Protein AF-T1AMR5-F1 (afdb_monomer_lite)

Structure (mmCIF, N/CA/C/O backbone):
data_AF-T1AMR5-F1
#
_entry.id   AF-T1AMR5-F1
#
loop_
_atom_site.group_PDB
_atom_site.id
_atom_site.type_symbol
_atom_site.label_atom_id
_atom_site.label_alt_id
_atom_site.label_comp_id
_atom_site.label_asym_id
_atom_site.label_entity_id
_atom_site.label_seq_id
_atom_site.pdbx_PDB_ins_code
_atom_site.Cartn_x
_atom_site.Cartn_y
_atom_site.Cartn_z
_atom_site.occupancy
_atom_site.B_iso_or_equiv
_atom_site.auth_seq_id
_atom_site.auth_comp_id
_atom_site.auth_asym_id
_atom_site.auth_atom_id
_atom_site.pdbx_PDB_model_num
ATOM 1 N N . MET A 1 1 ? 7.780 17.147 10.273 1.00 59.22 1 MET A N 1
ATOM 2 C CA . MET A 1 1 ? 6.405 16.856 10.752 1.00 59.22 1 MET A CA 1
ATOM 3 C C . MET A 1 1 ? 6.349 16.999 12.274 1.00 59.22 1 MET A C 1
ATOM 5 O O . MET A 1 1 ? 7.322 16.644 12.924 1.00 59.22 1 MET A O 1
ATOM 9 N N . ASN A 1 2 ? 5.262 17.518 12.864 1.00 76.00 2 ASN A N 1
ATOM 10 C CA . ASN A 1 2 ? 5.105 17.548 14.329 1.00 76.00 2 ASN A CA 1
ATOM 11 C C . ASN A 1 2 ? 4.360 16.290 14.809 1.00 76.00 2 ASN A C 1
ATOM 13 O O . ASN A 1 2 ? 3.135 16.230 14.721 1.00 76.00 2 ASN A O 1
ATOM 17 N N . ARG A 1 3 ? 5.102 15.307 15.334 1.00 79.38 3 ARG A N 1
ATOM 18 C CA . ARG A 1 3 ? 4.574 14.005 15.785 1.00 79.38 3 ARG A CA 1
ATOM 19 C C . ARG A 1 3 ? 3.503 14.123 16.876 1.00 79.38 3 ARG A C 1
ATOM 21 O O . ARG A 1 3 ? 2.564 13.344 16.876 1.00 79.38 3 ARG A O 1
ATOM 28 N N . LEU A 1 4 ? 3.599 15.124 17.758 1.00 78.12 4 LEU A N 1
ATOM 29 C CA . LEU A 1 4 ? 2.662 15.319 18.877 1.00 78.12 4 LEU A CA 1
ATOM 30 C C . LEU A 1 4 ? 1.285 15.840 18.442 1.00 78.12 4 LEU A C 1
ATOM 32 O O . LEU A 1 4 ? 0.337 15.790 19.219 1.00 78.12 4 LEU A O 1
ATOM 36 N N . LYS A 1 5 ? 1.176 16.380 17.223 1.00 81.19 5 LYS A N 1
ATOM 37 C CA . LYS A 1 5 ? -0.085 16.876 16.649 1.00 81.19 5 LYS A CA 1
ATOM 38 C C . LYS A 1 5 ? -0.618 15.985 15.525 1.00 81.19 5 LYS A C 1
ATOM 40 O O . LYS A 1 5 ? -1.663 16.293 14.965 1.00 81.19 5 LYS A O 1
ATOM 45 N N . ALA A 1 6 ? 0.112 14.931 15.163 1.00 82.94 6 ALA A N 1
ATOM 46 C CA . ALA A 1 6 ? -0.296 13.999 14.122 1.00 82.94 6 ALA A CA 1
ATOM 47 C C . ALA A 1 6 ? -1.378 13.039 14.641 1.00 82.94 6 ALA A C 1
ATOM 49 O O . ALA A 1 6 ? -1.459 12.789 15.845 1.00 82.94 6 ALA A O 1
ATOM 50 N N . ILE A 1 7 ? -2.175 12.483 13.723 1.00 89.12 7 ILE A N 1
ATOM 51 C CA . ILE A 1 7 ? -3.124 11.400 14.026 1.00 89.12 7 ILE A CA 1
ATOM 52 C C . ILE A 1 7 ? -2.341 10.137 14.420 1.00 89.12 7 ILE A C 1
ATOM 54 O O . ILE A 1 7 ? -2.545 9.583 15.495 1.00 89.12 7 ILE A O 1
ATOM 58 N N . CYS A 1 8 ? -1.356 9.734 13.607 1.00 87.31 8 CYS A N 1
ATOM 59 C CA . CYS A 1 8 ? -0.413 8.677 13.970 1.00 87.31 8 CYS A CA 1
ATOM 60 C C . CYS A 1 8 ? 0.781 9.266 14.733 1.00 87.31 8 CYS A C 1
ATOM 62 O O . CYS A 1 8 ? 1.640 9.936 14.157 1.00 87.31 8 CYS A O 1
ATOM 64 N N . GLN A 1 9 ? 0.845 8.997 16.036 1.00 88.31 9 GLN A N 1
ATOM 65 C CA . GLN A 1 9 ? 1.875 9.552 16.922 1.00 88.31 9 GLN A CA 1
ATOM 66 C C . GLN A 1 9 ? 3.009 8.579 17.233 1.00 88.31 9 GLN A C 1
ATOM 68 O O . GLN A 1 9 ? 3.895 8.929 18.008 1.00 88.31 9 GLN A O 1
ATOM 73 N N . PHE A 1 10 ? 2.990 7.378 16.649 1.00 88.56 10 PHE A N 1
ATOM 74 C CA . PHE A 1 10 ? 3.928 6.288 16.933 1.00 88.56 10 PHE A CA 1
ATOM 75 C C . PHE A 1 10 ? 4.713 5.796 15.706 1.00 88.56 10 PHE A C 1
ATOM 77 O O . PHE A 1 10 ? 5.456 4.832 15.836 1.00 88.56 10 PHE A O 1
ATOM 84 N N . CYS A 1 11 ? 4.626 6.480 14.557 1.00 86.62 11 CYS A N 1
ATOM 85 C CA . CYS A 1 11 ? 5.367 6.119 13.340 1.00 86.62 11 CYS A CA 1
ATOM 86 C C . CYS A 1 11 ? 6.889 6.107 13.557 1.00 86.62 11 CYS A C 1
ATOM 88 O O . CYS A 1 11 ? 7.478 7.134 13.899 1.00 86.62 11 CYS A O 1
ATOM 90 N N . ASP A 1 12 ? 7.505 4.950 13.370 1.00 87.06 12 ASP A N 1
ATOM 91 C CA . ASP A 1 12 ? 8.935 4.666 13.528 1.00 87.06 12 ASP A CA 1
ATOM 92 C C . ASP A 1 12 ? 9.757 4.885 12.248 1.00 87.06 12 ASP A C 1
ATOM 94 O O . ASP A 1 12 ? 10.979 4.771 12.275 1.00 87.06 12 ASP A O 1
ATOM 98 N N . THR A 1 13 ? 9.092 5.215 11.143 1.00 81.69 13 THR A N 1
ATOM 99 C CA . THR A 1 13 ? 9.696 5.324 9.818 1.00 81.69 13 THR A CA 1
ATOM 100 C C . THR A 1 13 ? 10.019 6.780 9.490 1.00 81.69 13 THR A C 1
ATOM 102 O O . THR A 1 13 ? 9.188 7.669 9.698 1.00 81.69 13 THR A O 1
ATOM 105 N N . ASP A 1 14 ? 11.210 7.026 8.943 1.00 83.69 14 ASP A N 1
ATOM 106 C CA . ASP A 1 14 ? 11.515 8.289 8.272 1.00 83.69 14 ASP A CA 1
ATOM 107 C C . ASP A 1 14 ? 11.067 8.206 6.810 1.00 83.69 14 ASP A C 1
ATOM 109 O O . ASP A 1 14 ? 11.567 7.391 6.040 1.00 83.69 14 ASP A O 1
ATOM 113 N N . PHE A 1 15 ? 10.070 9.010 6.451 1.00 87.06 15 PHE A N 1
ATOM 114 C CA . PHE A 1 15 ? 9.443 9.019 5.126 1.00 87.06 15 PHE A CA 1
ATOM 115 C C . PHE A 1 15 ? 9.452 10.417 4.491 1.00 87.06 15 PHE A C 1
ATOM 117 O O . PHE A 1 15 ? 8.746 10.668 3.514 1.00 87.06 15 PHE A O 1
ATOM 124 N N . VAL A 1 16 ? 10.178 11.371 5.083 1.00 87.81 16 VAL A N 1
ATOM 125 C CA . VAL A 1 16 ? 10.205 12.753 4.599 1.00 87.81 16 VAL A CA 1
ATOM 126 C C . VAL A 1 16 ? 11.364 12.931 3.629 1.00 87.81 16 VAL A C 1
ATOM 128 O O . VAL A 1 16 ? 12.514 12.846 4.028 1.00 87.81 16 VAL A O 1
ATOM 131 N N . GLY A 1 17 ? 11.057 13.293 2.383 1.00 90.50 17 GLY A N 1
ATOM 132 C CA . GLY A 1 17 ? 12.071 13.559 1.362 1.00 90.50 17 GLY A CA 1
ATOM 133 C C . GLY A 1 17 ? 12.198 12.423 0.351 1.00 90.50 17 GLY A C 1
ATOM 134 O O . GLY A 1 17 ? 11.303 11.596 0.216 1.00 90.50 17 GLY A O 1
ATOM 135 N N . THR A 1 18 ? 13.286 12.450 -0.416 1.00 92.25 18 THR A N 1
ATOM 136 C CA . THR A 1 18 ? 13.590 11.484 -1.492 1.00 92.25 18 THR A CA 1
ATOM 137 C C . THR A 1 18 ? 15.092 11.170 -1.549 1.00 92.25 18 THR A C 1
ATOM 139 O O . THR A 1 18 ? 15.623 10.834 -2.596 1.00 92.25 18 THR A O 1
ATOM 142 N N . ASP A 1 19 ? 15.801 11.325 -0.432 1.00 92.62 19 ASP A N 1
ATOM 143 C CA . ASP A 1 19 ? 17.266 11.286 -0.317 1.00 92.62 19 ASP A CA 1
ATOM 144 C C . ASP A 1 19 ? 17.819 9.978 0.278 1.00 92.62 19 ASP A C 1
ATOM 146 O O . ASP A 1 19 ? 19.024 9.856 0.502 1.00 92.62 19 ASP A O 1
ATOM 150 N N . GLY A 1 20 ? 16.951 8.992 0.516 1.00 91.38 20 GLY A N 1
ATOM 151 C CA . GLY A 1 20 ? 17.347 7.642 0.915 1.00 91.38 20 GLY A CA 1
ATOM 152 C C . GLY A 1 20 ? 18.054 6.857 -0.198 1.00 91.38 20 GLY A C 1
ATOM 153 O O . GLY A 1 20 ? 18.204 7.322 -1.328 1.00 91.38 20 GLY A O 1
ATOM 154 N N . THR A 1 21 ? 18.476 5.632 0.116 1.00 94.12 21 THR A N 1
ATOM 155 C CA . THR A 1 21 ? 19.056 4.704 -0.869 1.00 94.12 21 THR A CA 1
ATOM 156 C C . THR A 1 21 ? 18.069 4.438 -1.999 1.00 94.12 21 THR A C 1
ATOM 158 O O . THR A 1 21 ? 16.921 4.093 -1.731 1.00 94.12 21 THR A O 1
ATOM 161 N N . ASP A 1 22 ? 18.513 4.641 -3.242 1.00 94.50 22 ASP A N 1
ATOM 162 C CA . ASP A 1 22 ? 17.673 4.596 -4.449 1.00 94.50 22 ASP A CA 1
ATOM 163 C C . ASP A 1 22 ? 16.425 5.507 -4.369 1.00 94.50 22 ASP A C 1
ATOM 165 O O . ASP A 1 22 ? 15.463 5.365 -5.127 1.00 94.50 22 ASP A O 1
ATOM 169 N N . GLY A 1 23 ? 16.446 6.489 -3.461 1.00 94.00 23 GLY A N 1
ATOM 170 C CA . GLY A 1 23 ? 15.446 7.536 -3.345 1.00 94.00 23 GLY A CA 1
ATOM 171 C C . GLY A 1 23 ? 15.551 8.521 -4.505 1.00 94.00 23 GLY A C 1
ATOM 172 O O . GLY A 1 23 ? 16.634 8.821 -5.014 1.00 94.00 23 GLY A O 1
ATOM 173 N N . GLY A 1 24 ? 14.406 9.036 -4.940 1.00 94.50 24 GLY A N 1
ATOM 174 C CA . GLY A 1 24 ? 14.364 10.032 -5.996 1.00 94.50 24 GLY A CA 1
ATOM 175 C C . GLY A 1 24 ? 12.949 10.400 -6.404 1.00 94.50 24 GLY A C 1
ATOM 176 O O . GLY A 1 24 ? 11.966 9.866 -5.893 1.00 94.50 24 GLY A O 1
ATOM 177 N N . ILE A 1 25 ? 12.861 11.329 -7.353 1.00 95.62 25 ILE A N 1
ATOM 178 C CA . ILE A 1 25 ? 11.616 11.659 -8.045 1.00 95.62 25 ILE A CA 1
ATOM 179 C C . ILE A 1 25 ? 11.627 10.910 -9.375 1.00 95.62 25 ILE A C 1
ATOM 181 O O . ILE A 1 25 ? 12.329 11.305 -10.308 1.00 95.62 25 ILE A O 1
ATOM 185 N N . TYR A 1 26 ? 10.839 9.845 -9.446 1.00 96.81 26 TYR A N 1
ATOM 186 C CA . TYR A 1 26 ? 10.599 9.083 -10.666 1.00 96.81 26 TYR A CA 1
ATOM 187 C C . TYR A 1 26 ? 9.441 9.734 -11.418 1.00 96.81 26 TYR A C 1
ATOM 189 O O . TYR A 1 26 ? 8.379 9.974 -10.847 1.00 96.81 26 TYR A O 1
ATOM 197 N N . LYS A 1 27 ? 9.649 10.089 -12.687 1.00 96.06 27 LYS A N 1
ATOM 198 C CA . LYS A 1 27 ? 8.663 10.853 -13.467 1.00 96.06 27 LYS A CA 1
ATOM 199 C C . LYS A 1 27 ? 7.548 9.981 -14.017 1.00 96.06 27 LYS A C 1
ATOM 201 O O . LYS A 1 27 ? 6.511 10.511 -14.405 1.00 96.06 27 LYS A O 1
ATOM 206 N N . THR A 1 28 ? 7.791 8.679 -14.118 1.00 97.88 28 THR A N 1
ATOM 207 C CA . THR A 1 28 ? 6.844 7.717 -14.677 1.00 97.88 28 THR A CA 1
ATOM 208 C C . THR A 1 28 ? 6.870 6.415 -13.887 1.00 97.88 28 THR A C 1
ATOM 210 O O . THR A 1 28 ? 7.891 6.051 -13.299 1.00 97.88 28 THR A O 1
ATOM 213 N N . ALA A 1 29 ? 5.758 5.682 -13.941 1.00 97.75 29 ALA A N 1
ATOM 214 C CA . ALA A 1 29 ? 5.652 4.322 -13.425 1.00 97.75 29 ALA A CA 1
ATOM 215 C C . ALA A 1 29 ? 6.734 3.387 -13.993 1.00 97.75 29 ALA A C 1
ATOM 217 O O . ALA A 1 29 ? 7.298 2.576 -13.264 1.00 97.75 29 ALA A O 1
ATOM 218 N N . LEU A 1 30 ? 7.069 3.541 -15.279 1.00 97.81 30 LEU A N 1
ATOM 219 C CA . LEU A 1 30 ? 8.107 2.749 -15.943 1.00 97.81 30 LEU A CA 1
ATOM 220 C C . LEU A 1 30 ? 9.495 3.012 -15.355 1.00 97.81 30 LEU A C 1
ATOM 222 O O . LEU A 1 30 ? 10.225 2.061 -15.099 1.00 97.81 30 LEU A O 1
ATOM 226 N N . GLU A 1 31 ? 9.843 4.279 -15.102 1.00 98.12 31 GLU A N 1
ATOM 227 C CA . GLU A 1 31 ? 11.133 4.637 -14.496 1.00 98.12 31 GLU A CA 1
ATOM 228 C C . GLU A 1 31 ? 11.299 4.005 -13.107 1.00 98.12 31 GLU A C 1
ATOM 230 O O . GLU A 1 31 ? 12.369 3.479 -12.799 1.00 98.12 31 GLU A O 1
ATOM 235 N N . LEU A 1 32 ? 10.247 4.030 -12.279 1.00 98.12 32 LEU A N 1
ATOM 236 C CA . LEU A 1 32 ? 10.280 3.393 -10.962 1.00 98.12 32 LEU A CA 1
ATOM 237 C C . LEU A 1 32 ? 10.295 1.863 -11.077 1.00 98.12 32 LEU A C 1
ATOM 239 O O . LEU A 1 32 ? 11.099 1.212 -10.413 1.00 98.12 32 LEU A O 1
ATOM 243 N N . GLY A 1 33 ? 9.468 1.287 -11.952 1.00 97.69 33 GLY A N 1
ATOM 244 C CA . GLY A 1 33 ? 9.450 -0.151 -12.211 1.00 97.69 33 GLY A CA 1
ATOM 245 C C . GLY A 1 33 ? 10.818 -0.680 -12.650 1.00 97.69 33 GLY A C 1
ATOM 246 O O . GLY A 1 33 ? 11.286 -1.678 -12.112 1.00 97.69 33 GLY A O 1
ATOM 247 N N . ASP A 1 34 ? 11.499 0.011 -13.569 1.00 97.62 34 ASP A N 1
ATOM 248 C CA . ASP A 1 34 ? 12.849 -0.352 -14.029 1.00 97.62 34 ASP A CA 1
ATOM 249 C C . ASP A 1 34 ? 13.890 -0.275 -12.915 1.00 97.62 34 ASP A C 1
ATOM 251 O O . ASP A 1 34 ? 14.841 -1.059 -12.892 1.00 97.62 34 ASP A O 1
ATOM 255 N N . MET A 1 35 ? 13.744 0.681 -11.999 1.00 97.62 35 MET A N 1
ATOM 256 C CA . MET A 1 35 ? 14.638 0.783 -10.855 1.00 97.62 35 MET A CA 1
ATOM 257 C C . MET A 1 35 ? 14.434 -0.383 -9.883 1.00 97.62 35 MET A C 1
ATOM 259 O O . MET A 1 35 ? 15.410 -1.013 -9.479 1.00 97.62 35 MET A O 1
ATOM 263 N N . VAL A 1 36 ? 13.178 -0.703 -9.555 1.00 96.62 36 VAL A N 1
ATOM 264 C CA . VAL A 1 36 ? 12.826 -1.842 -8.691 1.00 96.62 36 VAL A CA 1
ATOM 265 C C . VAL A 1 36 ? 13.304 -3.162 -9.303 1.00 96.62 36 VAL A C 1
ATOM 267 O O . VAL A 1 36 ? 13.853 -4.008 -8.601 1.00 96.62 36 VAL A O 1
ATOM 270 N N . ASP A 1 37 ? 13.165 -3.326 -10.617 1.00 95.81 37 ASP A N 1
ATOM 271 C CA . ASP A 1 37 ? 13.647 -4.514 -11.320 1.00 95.81 37 ASP A CA 1
ATOM 272 C C . ASP A 1 37 ? 15.169 -4.652 -11.261 1.00 95.81 37 ASP A C 1
ATOM 274 O O . ASP A 1 37 ? 15.699 -5.729 -11.005 1.00 95.81 37 ASP A O 1
ATOM 278 N N . ARG A 1 38 ? 15.885 -3.536 -11.430 1.00 95.00 38 ARG A N 1
ATOM 279 C CA . ARG A 1 38 ? 17.351 -3.504 -11.436 1.00 95.00 38 ARG A CA 1
ATOM 280 C C . ARG A 1 38 ? 17.977 -3.903 -10.101 1.00 95.00 38 ARG A C 1
ATOM 282 O O . ARG A 1 38 ? 19.081 -4.440 -10.101 1.00 95.00 38 ARG A O 1
ATOM 289 N N . ILE A 1 39 ? 17.332 -3.598 -8.973 1.00 94.25 39 ILE A N 1
ATOM 290 C CA . ILE A 1 39 ? 17.841 -4.000 -7.649 1.00 94.25 39 ILE A CA 1
ATOM 291 C C . ILE A 1 39 ? 17.530 -5.458 -7.317 1.00 94.25 39 ILE A C 1
ATOM 293 O O . ILE A 1 39 ? 18.072 -5.988 -6.344 1.00 94.25 39 ILE A O 1
ATOM 297 N N . TRP A 1 40 ? 16.662 -6.110 -8.096 1.00 94.25 40 TRP A N 1
ATOM 298 C CA . TRP A 1 40 ? 16.340 -7.506 -7.878 1.00 94.25 40 TRP A CA 1
ATOM 299 C C . TRP A 1 40 ? 17.548 -8.394 -8.226 1.00 94.25 40 TRP A C 1
ATOM 301 O O . TRP A 1 40 ? 18.119 -8.249 -9.306 1.00 94.25 40 TRP A O 1
ATOM 311 N N . PRO A 1 41 ? 17.974 -9.323 -7.351 1.00 89.88 41 PRO A N 1
ATOM 312 C CA . PRO A 1 41 ? 19.156 -10.136 -7.623 1.00 89.88 41 PRO A CA 1
ATOM 313 C C . PRO A 1 41 ? 18.949 -11.126 -8.784 1.00 89.88 41 PRO A C 1
ATOM 315 O O . PRO A 1 41 ? 18.018 -11.933 -8.764 1.00 89.88 41 PRO A O 1
ATOM 318 N N . ASP A 1 42 ? 19.885 -11.154 -9.739 1.00 85.06 42 ASP A N 1
ATOM 319 C CA . ASP A 1 42 ? 19.843 -12.032 -10.926 1.00 85.06 42 ASP A CA 1
ATOM 320 C C . ASP A 1 42 ? 19.734 -13.535 -10.599 1.00 85.06 42 ASP A C 1
ATOM 322 O O . ASP A 1 42 ? 19.265 -14.335 -11.409 1.00 85.06 42 ASP A O 1
ATOM 326 N N . ASN A 1 43 ? 20.189 -13.950 -9.413 1.00 84.75 43 ASN A N 1
ATOM 327 C CA . ASN A 1 43 ? 20.198 -15.347 -8.982 1.00 84.75 43 ASN A CA 1
ATOM 328 C C . ASN A 1 43 ? 18.888 -15.814 -8.324 1.00 84.75 43 ASN A C 1
ATOM 330 O O . ASN A 1 43 ? 18.806 -16.977 -7.927 1.00 84.75 43 ASN A O 1
ATOM 334 N N . PHE A 1 44 ? 17.879 -14.947 -8.221 1.00 78.44 44 PHE A N 1
ATOM 335 C CA . PHE A 1 44 ? 16.562 -15.267 -7.673 1.00 78.44 44 PHE A CA 1
ATOM 336 C C . PHE A 1 44 ? 15.474 -14.901 -8.689 1.00 78.44 44 PHE A C 1
ATOM 338 O O . PHE A 1 44 ? 14.831 -13.871 -8.572 1.00 78.44 44 PHE A O 1
ATOM 345 N N . SER A 1 45 ? 15.260 -15.722 -9.718 1.00 71.00 45 SER A N 1
ATOM 346 C CA . SER A 1 45 ? 14.219 -15.454 -10.731 1.00 71.00 45 SER A CA 1
ATOM 347 C C . SER A 1 45 ? 12.844 -16.013 -10.364 1.00 71.00 45 SER A C 1
ATOM 349 O O . SER A 1 45 ? 11.827 -15.544 -10.878 1.00 71.00 45 SER A O 1
ATOM 351 N N . ASP A 1 46 ? 12.796 -16.977 -9.447 1.00 71.44 46 ASP A N 1
ATOM 352 C CA . ASP A 1 46 ? 11.552 -17.612 -9.047 1.00 71.44 46 ASP A CA 1
ATOM 353 C C . ASP A 1 46 ? 10.841 -16.724 -8.018 1.00 71.44 46 ASP A C 1
ATOM 355 O O . ASP A 1 46 ? 11.077 -16.834 -6.817 1.00 71.44 46 ASP A O 1
ATOM 359 N N . ARG A 1 47 ? 9.920 -15.888 -8.522 1.00 84.50 47 ARG A N 1
ATOM 360 C CA . ARG A 1 47 ? 8.938 -15.072 -7.776 1.00 84.50 47 ARG A CA 1
ATOM 361 C C . ARG A 1 47 ? 9.491 -13.746 -7.247 1.00 84.50 47 ARG A C 1
ATOM 363 O O . ARG A 1 47 ? 9.866 -13.618 -6.082 1.00 84.50 47 ARG A O 1
ATOM 370 N N . LYS A 1 48 ? 9.504 -12.736 -8.122 1.00 95.62 48 LYS A N 1
ATOM 371 C CA . LYS A 1 48 ? 9.775 -11.354 -7.715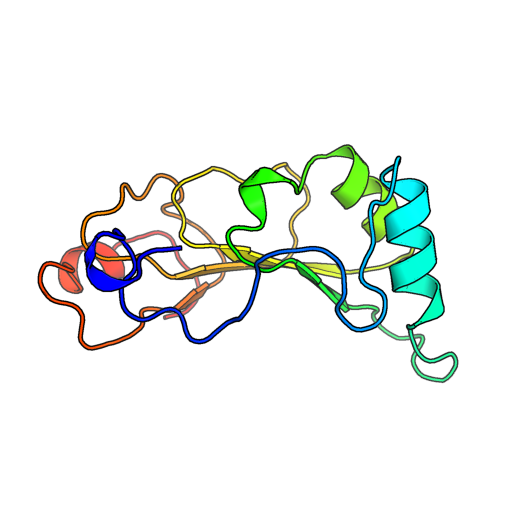 1.00 95.62 48 LYS A CA 1
ATOM 372 C C . LYS A 1 48 ? 8.642 -10.846 -6.831 1.00 95.62 48 LYS A C 1
ATOM 374 O O . LYS A 1 48 ? 7.477 -11.106 -7.119 1.00 95.62 48 LYS A O 1
ATOM 379 N N . TYR A 1 49 ? 8.983 -10.127 -5.768 1.00 96.81 49 TYR A N 1
ATOM 380 C CA . TYR A 1 49 ? 8.013 -9.640 -4.791 1.00 96.81 49 TYR A CA 1
ATOM 381 C C . TYR A 1 49 ? 8.397 -8.244 -4.314 1.00 96.81 49 TYR A C 1
ATOM 383 O O . TYR A 1 49 ? 9.530 -8.026 -3.888 1.00 96.81 49 TYR A O 1
ATOM 391 N N . VAL A 1 50 ? 7.467 -7.296 -4.377 1.00 97.62 50 VAL A N 1
ATOM 392 C CA . VAL A 1 50 ? 7.694 -5.910 -3.953 1.00 97.62 50 VAL A CA 1
ATOM 393 C C . VAL A 1 50 ? 6.670 -5.508 -2.903 1.00 97.62 50 VAL A C 1
ATOM 395 O O . VAL A 1 50 ? 5.488 -5.807 -3.027 1.00 97.62 50 VAL A O 1
ATOM 398 N N . VAL A 1 51 ? 7.128 -4.805 -1.866 1.00 98.38 51 VAL A N 1
ATOM 399 C CA . VAL A 1 51 ? 6.260 -4.223 -0.838 1.00 98.38 51 VAL A CA 1
ATOM 400 C C . VAL A 1 51 ? 6.230 -2.711 -1.023 1.00 98.38 51 VAL A C 1
ATOM 402 O O . VAL A 1 51 ? 7.217 -2.023 -0.759 1.00 98.38 51 VAL A O 1
ATOM 405 N N . CYS A 1 52 ? 5.093 -2.181 -1.459 1.00 98.19 52 CYS A N 1
ATOM 406 C CA . CYS A 1 52 ? 4.845 -0.748 -1.525 1.00 98.19 52 CYS A CA 1
ATOM 407 C C . CYS A 1 52 ? 4.421 -0.231 -0.141 1.00 98.19 52 CYS A C 1
ATOM 409 O O . CYS A 1 52 ? 3.418 -0.662 0.432 1.00 98.19 52 CYS A O 1
ATOM 411 N N . THR A 1 53 ? 5.198 0.705 0.406 1.00 96.69 53 THR A N 1
ATOM 412 C CA . THR A 1 53 ? 5.003 1.236 1.764 1.00 96.69 53 THR A CA 1
ATOM 413 C C . THR A 1 53 ? 5.137 2.773 1.823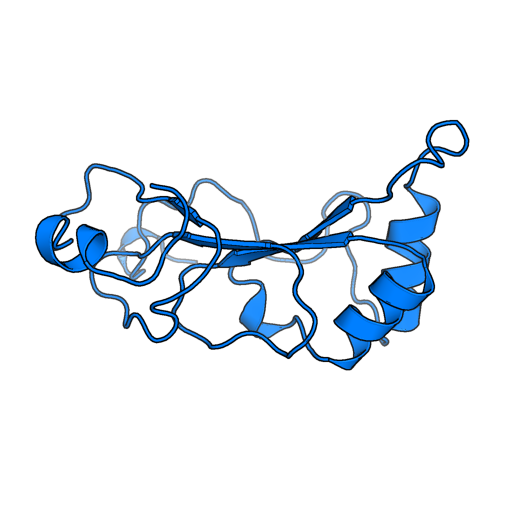 1.00 96.69 53 THR A C 1
ATOM 415 O O . THR A 1 53 ? 4.597 3.450 0.958 1.00 96.69 53 THR A O 1
ATOM 418 N N . GLY A 1 54 ? 5.746 3.322 2.880 1.00 82.62 54 GLY A N 1
ATOM 419 C CA . GLY A 1 54 ? 5.403 4.597 3.523 1.00 82.62 54 GLY A CA 1
ATOM 420 C C . GLY A 1 54 ? 5.468 5.922 2.734 1.00 82.62 54 GLY A C 1
ATOM 421 O O . GLY A 1 54 ? 5.837 5.991 1.574 1.00 82.62 54 GLY A O 1
ATOM 422 N N . GLY A 1 55 ? 5.121 7.065 3.340 1.00 88.88 55 GLY A N 1
ATOM 423 C CA . GLY A 1 55 ? 4.409 7.191 4.617 1.00 88.88 55 GLY A CA 1
ATOM 424 C C . GLY A 1 55 ? 3.006 6.574 4.559 1.00 88.88 55 GLY A C 1
ATOM 425 O O . GLY A 1 55 ? 2.655 5.795 5.436 1.00 88.88 55 GLY A O 1
ATOM 426 N N . GLU A 1 56 ? 2.254 6.841 3.490 1.00 96.38 56 GLU A N 1
ATOM 427 C CA . GLU A 1 56 ? 1.044 6.100 3.103 1.00 96.38 56 GLU A CA 1
ATOM 428 C C . GLU A 1 56 ? 1.154 5.774 1.603 1.00 96.38 56 GLU A C 1
ATOM 430 O O . GLU A 1 56 ? 1.126 6.719 0.804 1.00 96.38 56 GLU A O 1
ATOM 435 N N . PRO A 1 57 ? 1.299 4.492 1.204 1.00 97.38 57 PRO A N 1
ATOM 436 C CA . PRO A 1 57 ? 1.533 4.127 -0.194 1.00 97.38 57 PRO A CA 1
ATOM 437 C C . PRO A 1 57 ? 0.409 4.599 -1.113 1.00 97.38 57 PRO A C 1
ATOM 439 O O . PRO A 1 57 ? 0.678 5.070 -2.215 1.00 97.38 57 PRO A O 1
ATOM 442 N N . LEU A 1 58 ? -0.846 4.554 -0.653 1.00 97.38 58 LEU A N 1
ATOM 443 C CA . LEU A 1 58 ? -2.013 4.876 -1.478 1.00 97.38 58 LEU A CA 1
ATOM 444 C C . LEU A 1 58 ? -2.172 6.376 -1.777 1.00 97.38 58 LEU A C 1
ATOM 446 O O . LEU A 1 58 ? -3.111 6.772 -2.454 1.00 97.38 58 LEU A O 1
ATOM 450 N N . LEU A 1 59 ? -1.269 7.236 -1.289 1.00 96.69 59 LEU A N 1
ATOM 451 C CA . LEU A 1 59 ? -1.169 8.625 -1.758 1.00 96.69 59 LEU A CA 1
ATOM 452 C C . LEU A 1 59 ? -0.464 8.750 -3.117 1.00 96.69 59 LEU A C 1
ATOM 454 O O . LEU A 1 59 ? -0.547 9.809 -3.736 1.00 96.69 59 LEU A O 1
ATOM 458 N N . GLN A 1 60 ? 0.283 7.726 -3.535 1.00 96.94 60 GLN A N 1
ATOM 459 C CA . GLN A 1 60 ? 1.153 7.774 -4.716 1.00 96.94 60 GLN A CA 1
ATOM 460 C C . GLN A 1 60 ? 1.025 6.535 -5.607 1.00 96.94 60 GLN A C 1
ATOM 462 O O . GLN A 1 60 ? 1.213 6.646 -6.813 1.00 96.94 60 GLN A O 1
ATOM 467 N N . LEU A 1 61 ? 0.728 5.367 -5.031 1.00 97.88 61 LEU A N 1
ATOM 468 C CA . LEU A 1 61 ? 0.528 4.129 -5.776 1.00 97.88 61 LEU A CA 1
ATOM 469 C C . LEU A 1 61 ? -0.757 4.214 -6.605 1.00 97.88 61 LEU A C 1
ATOM 471 O O . LEU A 1 61 ? -1.846 4.381 -6.056 1.00 97.88 61 LEU A O 1
ATOM 475 N N . ASP A 1 62 ? -0.620 4.057 -7.916 1.00 98.06 62 ASP A N 1
ATOM 476 C CA . ASP A 1 62 ? -1.712 4.088 -8.881 1.00 98.06 62 ASP A CA 1
ATOM 477 C C . ASP A 1 62 ? -1.694 2.857 -9.803 1.00 98.06 62 ASP A C 1
ATOM 479 O O . ASP A 1 62 ? -0.829 1.982 -9.712 1.00 98.06 62 ASP A O 1
ATOM 483 N N . ALA A 1 63 ? -2.681 2.780 -10.697 1.00 98.25 63 ALA A N 1
ATOM 484 C CA . ALA A 1 63 ? -2.809 1.670 -11.635 1.00 98.25 63 ALA A CA 1
ATOM 485 C C . ALA A 1 63 ? -1.645 1.595 -12.641 1.00 98.25 63 ALA A C 1
ATOM 487 O O . ALA A 1 63 ? -1.305 0.503 -13.093 1.00 98.25 63 ALA A O 1
ATOM 488 N N . GLU A 1 64 ? -1.023 2.724 -13.003 1.00 98.44 64 GLU A N 1
ATOM 489 C CA . GLU A 1 64 ? 0.110 2.722 -13.935 1.00 98.44 64 GLU A CA 1
ATOM 490 C C . GLU A 1 64 ? 1.326 2.040 -13.306 1.00 98.44 64 GLU A C 1
ATOM 492 O O . GLU A 1 64 ? 1.969 1.209 -13.952 1.00 98.44 64 GLU A O 1
ATOM 497 N N . LEU A 1 65 ? 1.615 2.336 -12.035 1.00 98.50 65 LEU A N 1
ATOM 498 C CA . LEU A 1 65 ? 2.711 1.704 -11.307 1.00 98.50 65 LEU A CA 1
ATOM 499 C C . LEU A 1 65 ? 2.451 0.222 -11.026 1.00 98.50 65 LEU A C 1
ATOM 501 O O . LEU A 1 65 ? 3.365 -0.585 -11.199 1.00 98.50 65 LEU A O 1
ATOM 505 N N . VAL A 1 66 ? 1.222 -0.149 -10.656 1.00 98.62 66 VAL A N 1
ATOM 506 C CA . VAL A 1 66 ? 0.839 -1.562 -10.484 1.00 98.62 66 VAL A CA 1
ATOM 507 C C . VAL A 1 66 ? 1.093 -2.349 -11.769 1.00 98.62 66 VAL A C 1
ATOM 509 O O . VAL A 1 66 ? 1.824 -3.339 -11.752 1.00 98.62 66 VAL A O 1
ATOM 512 N N . ASN A 1 67 ? 0.591 -1.853 -12.903 1.00 98.56 67 ASN A N 1
ATOM 513 C CA . ASN A 1 67 ? 0.801 -2.496 -14.199 1.00 98.56 67 ASN A CA 1
ATOM 514 C C . ASN A 1 67 ? 2.293 -2.597 -14.552 1.00 98.56 67 ASN A C 1
ATOM 516 O O . ASN A 1 67 ? 2.753 -3.654 -14.977 1.00 98.56 67 ASN A O 1
ATOM 520 N N . ALA A 1 68 ? 3.071 -1.532 -14.332 1.00 98.44 68 ALA A N 1
ATOM 521 C CA . ALA A 1 68 ? 4.504 -1.538 -14.618 1.00 98.44 68 ALA A CA 1
ATOM 522 C C . ALA A 1 68 ? 5.269 -2.590 -13.791 1.00 98.44 68 ALA A C 1
ATOM 524 O O . ALA A 1 68 ? 6.183 -3.241 -14.305 1.00 98.44 68 ALA A O 1
ATOM 525 N N . LEU A 1 69 ? 4.916 -2.779 -12.519 1.00 98.25 69 LEU A N 1
ATOM 526 C CA . LEU A 1 69 ? 5.533 -3.793 -11.660 1.00 98.25 69 LEU A CA 1
ATOM 527 C C . LEU A 1 69 ? 5.124 -5.214 -12.083 1.00 98.25 69 LEU A C 1
ATOM 529 O O . LEU A 1 69 ? 5.986 -6.089 -12.204 1.00 98.25 69 LEU A O 1
ATOM 533 N N . HIS A 1 70 ? 3.846 -5.429 -12.402 1.00 98.19 70 HIS A N 1
ATOM 534 C CA . HIS A 1 70 ? 3.343 -6.703 -12.929 1.00 98.19 70 HIS A CA 1
ATOM 535 C C . HIS A 1 70 ? 3.995 -7.097 -14.258 1.00 98.19 70 HIS A C 1
ATOM 537 O O . HIS A 1 70 ? 4.408 -8.244 -14.419 1.00 98.19 70 HIS A O 1
ATOM 543 N N . GLU A 1 71 ? 4.180 -6.156 -15.189 1.00 97.31 71 GLU A N 1
ATOM 544 C CA . GLU A 1 71 ? 4.883 -6.392 -16.463 1.00 97.31 71 GLU A CA 1
ATOM 545 C C . GLU A 1 71 ? 6.336 -6.861 -16.267 1.00 97.31 71 GLU A C 1
ATOM 547 O O . GLU A 1 71 ? 6.891 -7.551 -17.123 1.00 97.31 71 GLU A O 1
ATOM 552 N N . ARG A 1 72 ? 6.949 -6.524 -15.125 1.00 96.19 72 ARG A N 1
ATOM 553 C CA . ARG A 1 72 ? 8.303 -6.954 -14.730 1.00 96.19 72 ARG A CA 1
ATOM 554 C C . ARG A 1 72 ? 8.311 -8.261 -13.927 1.00 96.19 72 ARG A C 1
ATOM 556 O O . ARG A 1 72 ? 9.385 -8.769 -13.589 1.00 96.19 72 ARG A O 1
ATOM 563 N N . GLY A 1 73 ? 7.132 -8.834 -13.682 1.00 95.81 73 GLY A N 1
ATOM 564 C CA . GLY A 1 73 ? 6.927 -10.124 -13.029 1.00 95.81 73 GLY A CA 1
ATOM 565 C C . GLY A 1 73 ? 6.881 -10.067 -11.504 1.00 95.81 73 GLY A C 1
ATOM 566 O O . GLY A 1 73 ? 7.115 -11.097 -10.873 1.00 95.81 73 GLY A O 1
ATOM 567 N N . PHE A 1 74 ? 6.635 -8.894 -10.914 1.00 97.50 74 PHE A N 1
ATOM 568 C CA . PHE A 1 74 ? 6.481 -8.751 -9.467 1.00 97.50 74 PHE A CA 1
ATOM 569 C C . PHE A 1 74 ? 5.079 -9.150 -9.009 1.00 97.50 74 PHE A C 1
ATOM 571 O O . PHE A 1 74 ? 4.100 -8.691 -9.577 1.00 97.50 74 PHE A O 1
ATOM 578 N N . GLU A 1 75 ? 4.993 -9.936 -7.940 1.00 97.94 75 GLU A N 1
ATOM 579 C CA . GLU A 1 75 ? 3.844 -9.931 -7.030 1.00 97.94 75 GLU A CA 1
ATOM 580 C C . GLU A 1 75 ? 3.940 -8.667 -6.141 1.00 97.94 75 GLU A C 1
ATOM 582 O O . GLU A 1 75 ? 5.034 -8.294 -5.696 1.00 97.94 75 GLU A O 1
ATOM 587 N N . ILE A 1 76 ? 2.819 -7.984 -5.898 1.00 98.50 76 ILE A N 1
ATOM 588 C CA . ILE A 1 76 ? 2.769 -6.669 -5.244 1.00 98.50 76 ILE A CA 1
ATOM 589 C C . ILE A 1 76 ? 2.028 -6.746 -3.909 1.00 98.50 76 ILE A C 1
ATOM 591 O O . ILE A 1 76 ? 0.836 -7.048 -3.848 1.00 98.50 76 ILE A O 1
ATOM 595 N N . ALA A 1 77 ? 2.719 -6.367 -2.837 1.00 98.69 77 ALA A N 1
ATOM 596 C CA . ALA A 1 77 ? 2.142 -6.132 -1.521 1.00 98.69 77 ALA A CA 1
ATOM 597 C C . ALA A 1 77 ? 1.988 -4.639 -1.228 1.00 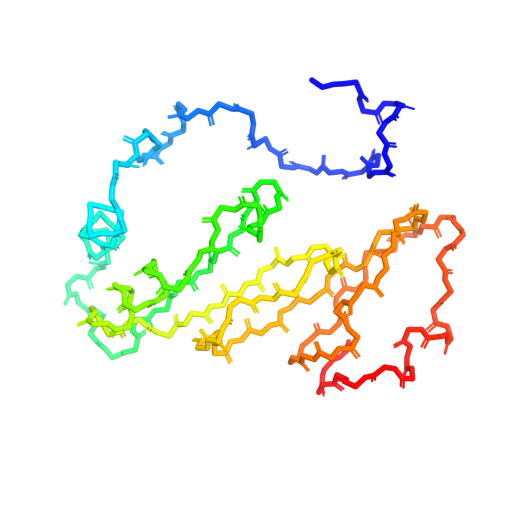98.69 77 ALA A C 1
ATOM 599 O O . ALA A 1 77 ? 2.833 -3.835 -1.630 1.00 98.69 77 ALA A O 1
ATOM 600 N N . ILE A 1 78 ? 0.993 -4.280 -0.418 1.00 98.69 78 ILE A N 1
ATOM 601 C CA . ILE A 1 78 ? 0.914 -2.963 0.222 1.00 98.69 78 ILE A CA 1
ATOM 602 C C . ILE A 1 78 ? 0.860 -3.074 1.744 1.00 98.69 78 ILE A C 1
ATOM 604 O O . ILE A 1 78 ? 0.217 -3.961 2.302 1.00 98.69 78 ILE A O 1
ATOM 608 N N . GLU A 1 79 ? 1.488 -2.105 2.405 1.00 98.50 79 GLU A N 1
ATOM 609 C CA . GLU A 1 79 ? 1.369 -1.852 3.843 1.00 98.50 79 GLU A CA 1
ATOM 610 C C . GLU A 1 79 ? 0.722 -0.473 4.031 1.00 98.50 79 GLU A C 1
ATOM 612 O O . GLU A 1 79 ? 1.398 0.555 3.952 1.00 98.50 79 GLU A O 1
ATOM 617 N N . THR A 1 80 ? -0.598 -0.438 4.233 1.00 98.50 80 THR A N 1
ATOM 618 C CA . THR A 1 80 ? -1.398 0.804 4.259 1.00 98.50 80 THR A CA 1
ATOM 619 C C . THR A 1 80 ? -2.024 1.064 5.629 1.00 98.50 80 THR A C 1
ATOM 621 O O . THR A 1 80 ? -2.278 0.151 6.419 1.00 98.50 80 THR A O 1
ATOM 624 N N . ASN A 1 81 ? -2.310 2.330 5.938 1.00 97.88 81 ASN A N 1
ATOM 625 C CA . ASN A 1 81 ? -3.104 2.706 7.105 1.00 97.88 81 ASN A CA 1
ATOM 626 C C . ASN A 1 81 ? -4.621 2.475 6.929 1.00 97.88 81 ASN A C 1
ATOM 628 O O . ASN A 1 81 ? -5.361 2.608 7.905 1.00 97.88 81 ASN A O 1
ATOM 632 N N . GLY A 1 82 ? -5.074 2.133 5.715 1.00 98.00 82 GLY A N 1
ATOM 633 C CA . GLY A 1 82 ? -6.468 1.806 5.400 1.00 98.00 82 GLY A CA 1
ATOM 634 C C . GLY A 1 82 ? -7.399 3.007 5.195 1.00 98.00 82 GLY A C 1
ATOM 635 O O . GLY A 1 82 ? -8.612 2.829 5.084 1.00 98.00 82 GLY A O 1
ATOM 636 N N . THR A 1 83 ? -6.866 4.230 5.133 1.00 97.75 83 THR A N 1
ATOM 637 C CA . THR A 1 83 ? -7.657 5.458 4.901 1.00 97.75 83 THR A CA 1
ATOM 638 C C . THR A 1 83 ? -8.084 5.643 3.442 1.00 97.75 83 THR A C 1
ATOM 640 O O . THR A 1 83 ? -8.955 6.464 3.166 1.00 97.75 83 THR A O 1
ATOM 643 N N . GLN A 1 84 ? -7.508 4.892 2.501 1.00 97.69 84 GLN A N 1
ATOM 644 C CA . GLN A 1 84 ? -7.813 4.955 1.068 1.00 97.69 84 GLN A CA 1
ATOM 645 C C . GLN A 1 84 ? -8.027 3.545 0.509 1.00 97.69 84 GLN A C 1
ATOM 647 O O . GLN A 1 84 ? -7.534 2.571 1.077 1.00 97.69 84 GLN A O 1
ATOM 652 N N . LEU A 1 85 ? -8.770 3.439 -0.594 1.00 98.31 85 LEU A N 1
ATOM 653 C CA . LEU A 1 85 ? -8.910 2.187 -1.340 1.00 98.31 85 LEU A CA 1
ATOM 654 C C . LEU A 1 85 ? -7.748 2.048 -2.337 1.00 98.31 85 LEU A C 1
ATOM 656 O O . LEU A 1 85 ? -7.378 3.049 -2.956 1.00 98.31 85 LEU A O 1
ATOM 660 N N . PRO A 1 86 ? -7.173 0.847 -2.502 1.00 97.81 86 PRO A N 1
ATOM 661 C CA . PRO A 1 86 ? -6.098 0.623 -3.454 1.00 97.81 86 PRO A CA 1
ATOM 662 C C . PRO A 1 86 ? -6.622 0.592 -4.898 1.00 97.81 86 PRO A C 1
ATOM 664 O O . PRO A 1 86 ? -7.808 0.321 -5.115 1.00 97.81 86 PRO A O 1
ATOM 667 N N . PRO A 1 87 ? -5.755 0.831 -5.900 1.00 97.69 87 PRO A N 1
ATOM 668 C CA . PRO A 1 87 ? -6.061 0.460 -7.278 1.00 97.69 87 PRO A CA 1
ATOM 669 C C . PRO A 1 87 ? -6.252 -1.062 -7.404 1.00 97.69 87 PRO A C 1
ATOM 671 O O . PRO A 1 87 ? -5.819 -1.837 -6.550 1.00 97.69 87 PRO A O 1
ATOM 674 N N . GLU A 1 88 ? -6.894 -1.500 -8.487 1.00 97.25 88 GLU A N 1
ATOM 675 C CA . GLU A 1 88 ? -6.973 -2.927 -8.817 1.00 97.25 88 GLU A CA 1
ATOM 676 C C . GLU A 1 88 ? -5.573 -3.509 -9.080 1.00 97.25 88 GLU A C 1
ATOM 678 O O . GLU A 1 88 ? -4.670 -2.794 -9.512 1.00 97.25 88 GLU A O 1
ATOM 683 N N . GLY A 1 89 ? -5.403 -4.814 -8.843 1.00 97.38 89 GLY A N 1
ATOM 684 C CA . GLY A 1 89 ? -4.158 -5.534 -9.136 1.00 97.38 89 GLY A CA 1
ATOM 685 C C . GLY A 1 89 ? -3.162 -5.636 -7.976 1.00 97.38 89 GLY A C 1
ATOM 686 O O . GLY A 1 89 ? -2.067 -6.139 -8.174 1.00 97.38 89 GLY A O 1
ATOM 687 N N . ILE A 1 90 ? -3.506 -5.206 -6.760 1.00 98.44 90 ILE A N 1
ATOM 688 C CA . ILE A 1 90 ? -2.676 -5.516 -5.585 1.00 98.44 90 ILE A CA 1
ATOM 689 C C . ILE A 1 90 ? -2.863 -6.985 -5.192 1.00 98.44 90 ILE A C 1
ATOM 691 O O . ILE A 1 90 ? -3.989 -7.417 -4.950 1.00 98.44 90 ILE A O 1
ATOM 695 N N . ASP A 1 91 ? -1.762 -7.730 -5.101 1.00 98.44 91 ASP A N 1
ATOM 696 C CA . ASP A 1 91 ? -1.767 -9.169 -4.814 1.00 98.44 91 ASP A CA 1
ATOM 697 C C . ASP A 1 91 ? -1.864 -9.472 -3.310 1.00 98.44 91 ASP A C 1
ATOM 699 O O . ASP A 1 91 ? -2.436 -10.490 -2.919 1.00 98.44 91 ASP A O 1
ATOM 703 N N . TRP A 1 92 ? -1.315 -8.593 -2.459 1.00 98.62 92 TRP A N 1
ATOM 704 C CA . TRP A 1 92 ? -1.385 -8.718 -1.000 1.00 98.62 92 TRP A CA 1
ATOM 705 C C . TRP A 1 92 ? -1.666 -7.385 -0.302 1.00 98.62 92 TRP A C 1
ATOM 707 O O . TRP A 1 92 ? -0.875 -6.443 -0.358 1.00 98.62 92 TRP A O 1
ATOM 717 N N . ILE A 1 93 ? -2.779 -7.313 0.420 1.00 98.75 93 ILE A N 1
ATOM 718 C CA . ILE A 1 93 ? -3.210 -6.129 1.162 1.00 98.75 93 ILE A CA 1
ATOM 719 C C . ILE A 1 93 ? -3.035 -6.374 2.661 1.00 98.75 93 ILE A C 1
ATOM 721 O O . ILE A 1 93 ? -3.804 -7.125 3.266 1.00 98.75 93 ILE A O 1
ATOM 725 N N . CYS A 1 94 ? -2.065 -5.684 3.267 1.00 98.75 94 CYS A N 1
ATOM 726 C CA . CYS A 1 94 ? -1.939 -5.572 4.717 1.00 98.75 94 CYS A CA 1
ATOM 727 C C . CYS A 1 94 ? -2.426 -4.193 5.186 1.00 98.75 94 CYS A C 1
ATOM 729 O O . CYS A 1 94 ? -1.890 -3.148 4.797 1.00 98.75 94 CYS A O 1
ATOM 731 N N . VAL A 1 95 ? -3.443 -4.187 6.049 1.00 98.69 95 VAL A N 1
ATOM 732 C CA . VAL A 1 95 ? -4.011 -2.967 6.630 1.00 98.69 95 VAL A CA 1
ATOM 733 C C . VAL A 1 95 ? -3.596 -2.849 8.085 1.00 98.69 95 VAL A C 1
ATOM 735 O O . VAL A 1 95 ? -3.855 -3.725 8.906 1.00 98.69 95 VAL A O 1
ATOM 738 N N . SER A 1 96 ? -3.000 -1.712 8.435 1.00 98.12 96 SER A N 1
ATOM 739 C CA . SER A 1 96 ? -2.679 -1.364 9.813 1.00 98.12 96 SER A CA 1
ATOM 740 C C . SER A 1 96 ? -3.486 -0.135 10.245 1.00 98.12 96 SER A C 1
ATOM 742 O O . SER A 1 96 ? -3.038 0.999 10.043 1.00 98.12 96 SER A O 1
ATOM 744 N N . PRO A 1 97 ? -4.672 -0.306 10.852 1.00 97.31 97 PRO A N 1
ATOM 745 C CA . PRO A 1 97 ? -5.515 0.818 11.238 1.00 97.31 97 PRO A CA 1
ATOM 746 C C . PRO A 1 97 ? -4.868 1.650 12.353 1.00 97.31 97 PRO A C 1
ATOM 748 O O . PRO A 1 97 ? -4.171 1.140 13.242 1.00 97.31 97 PRO A O 1
ATOM 751 N N . LYS A 1 98 ? -5.106 2.962 12.305 1.00 96.56 98 LYS A N 1
ATOM 752 C CA . LYS A 1 98 ? -4.597 3.937 13.276 1.00 96.56 98 LYS A CA 1
ATOM 753 C C . LYS A 1 98 ? -5.775 4.541 14.036 1.00 96.56 98 LYS A C 1
ATOM 755 O O . LYS A 1 98 ? -6.731 5.005 13.420 1.00 96.56 98 LYS A O 1
ATOM 760 N N . ALA A 1 99 ? -5.724 4.540 15.366 1.00 95.31 99 ALA A N 1
ATOM 761 C CA . ALA A 1 99 ? -6.786 5.126 16.180 1.00 95.31 99 ALA A CA 1
ATOM 762 C C . ALA A 1 99 ? -7.004 6.608 15.823 1.00 95.31 99 ALA A C 1
ATOM 764 O O . ALA A 1 99 ? -6.047 7.368 15.678 1.00 95.31 99 ALA A O 1
ATOM 765 N N . GLY A 1 100 ? -8.268 7.014 15.680 1.00 93.19 100 GLY A N 1
ATOM 766 C CA . GLY A 1 100 ? -8.637 8.381 15.299 1.00 93.19 100 GLY A CA 1
ATOM 767 C C . GLY A 1 100 ? -8.518 8.703 13.803 1.00 93.19 100 GLY A C 1
ATOM 768 O O . GLY A 1 100 ? -8.820 9.832 13.423 1.00 93.19 100 GLY A O 1
ATOM 769 N N . ALA A 1 101 ? -8.108 7.748 12.961 1.00 94.62 101 ALA A N 1
ATOM 770 C CA . ALA A 1 101 ? -8.214 7.846 11.507 1.00 94.62 101 ALA A CA 1
ATOM 771 C C . ALA A 1 101 ? -9.483 7.141 11.003 1.00 94.62 101 ALA A C 1
ATOM 773 O O . ALA A 1 101 ? -9.978 6.204 11.632 1.00 94.62 101 ALA A O 1
ATOM 774 N N . GLU A 1 102 ? -9.997 7.585 9.858 1.00 95.12 102 GLU A N 1
ATOM 775 C CA . GLU A 1 102 ? -11.043 6.861 9.134 1.00 95.12 102 GLU A CA 1
ATOM 776 C C . GLU A 1 102 ? -10.483 5.547 8.569 1.00 95.12 102 GLU A C 1
ATOM 778 O O . GLU A 1 102 ? -9.336 5.496 8.123 1.00 95.12 102 GLU A O 1
ATOM 783 N N . LEU A 1 103 ? -11.290 4.486 8.591 1.00 97.62 103 LEU A N 1
ATOM 784 C CA . LEU A 1 103 ? -10.941 3.187 8.022 1.00 97.62 103 LEU A CA 1
ATOM 785 C C . LEU A 1 103 ? -11.887 2.889 6.859 1.00 97.62 103 LEU A C 1
ATOM 787 O O . LEU A 1 103 ? -13.005 2.423 7.071 1.00 97.62 103 LEU A O 1
ATOM 791 N N . ASN A 1 104 ? -11.423 3.181 5.646 1.00 97.94 104 ASN A N 1
ATOM 792 C CA . ASN A 1 104 ? -12.177 2.986 4.409 1.00 97.94 104 ASN A CA 1
ATOM 793 C C . ASN A 1 104 ? -11.938 1.593 3.812 1.00 97.94 104 ASN A C 1
ATOM 795 O O . ASN A 1 104 ? -12.851 1.005 3.236 1.00 97.94 104 ASN A O 1
ATOM 799 N N . LEU A 1 105 ? -10.728 1.050 3.979 1.00 98.31 105 LEU A N 1
ATOM 800 C CA . LEU A 1 105 ? -10.379 -0.295 3.535 1.00 98.31 105 LEU A CA 1
ATOM 801 C C . LEU A 1 105 ? -10.642 -1.308 4.652 1.00 98.31 105 LEU A C 1
ATOM 803 O O . LEU A 1 105 ? -9.859 -1.455 5.590 1.00 98.31 105 LEU A O 1
ATOM 807 N N . THR A 1 106 ? -11.785 -1.980 4.556 1.00 98.25 106 THR A N 1
ATOM 808 C CA . THR A 1 106 ? -12.307 -2.915 5.565 1.00 98.25 106 THR A CA 1
ATOM 809 C C . THR A 1 106 ? -12.197 -4.383 5.154 1.00 98.25 106 THR A C 1
ATOM 811 O O . THR A 1 106 ? -12.850 -5.240 5.754 1.00 98.25 106 THR A O 1
ATOM 814 N N . TYR A 1 107 ? -11.373 -4.659 4.145 1.00 98.38 107 TYR A N 1
ATOM 815 C CA . TYR A 1 107 ? -11.081 -5.992 3.641 1.00 98.38 107 TYR A CA 1
ATOM 816 C C . TYR A 1 107 ? -9.617 -6.103 3.203 1.00 98.38 107 TYR A C 1
ATOM 818 O O . TYR A 1 107 ? -8.965 -5.086 2.944 1.00 98.38 107 TYR A O 1
ATOM 826 N N . GLY A 1 108 ? -9.107 -7.328 3.095 1.00 98.06 108 GLY A N 1
ATOM 827 C CA . GLY A 1 108 ? -7.760 -7.600 2.596 1.00 98.06 108 GLY A CA 1
ATOM 828 C C . GLY A 1 108 ? -7.222 -8.951 3.054 1.00 98.06 108 GLY A C 1
ATOM 829 O O . GLY A 1 108 ? -7.944 -9.781 3.600 1.00 98.06 108 GLY A O 1
ATOM 830 N N . ASN A 1 109 ? -5.926 -9.167 2.866 1.00 98.75 109 ASN A N 1
ATOM 831 C CA . ASN A 1 109 ? -5.288 -10.421 3.255 1.00 98.75 109 ASN A CA 1
ATOM 832 C C . ASN A 1 109 ? -4.914 -10.427 4.739 1.00 98.75 109 ASN A C 1
ATOM 834 O O . ASN A 1 109 ? -5.048 -11.449 5.404 1.00 98.75 109 ASN A O 1
ATOM 838 N N . GLU A 1 110 ? -4.473 -9.296 5.289 1.00 98.69 110 GLU A N 1
ATOM 839 C CA . GLU A 1 110 ? -3.986 -9.213 6.669 1.00 98.69 110 GLU A CA 1
ATOM 840 C C . GLU A 1 110 ? -4.445 -7.926 7.361 1.00 98.69 110 GLU A C 1
ATOM 842 O O . GLU A 1 110 ? -4.300 -6.826 6.822 1.00 98.69 110 GLU A O 1
ATOM 847 N N . LEU A 1 111 ? -4.947 -8.055 8.592 1.00 98.50 111 LEU A N 1
ATOM 848 C CA . LEU A 1 111 ? -5.203 -6.930 9.486 1.00 98.50 111 LEU A CA 1
ATOM 849 C C . LEU A 1 111 ? -4.148 -6.873 10.599 1.00 98.50 111 LEU A C 1
ATOM 851 O O . LEU A 1 111 ? -4.288 -7.513 11.638 1.00 98.50 111 LEU A O 1
ATOM 855 N N . LYS A 1 112 ? -3.116 -6.042 10.424 1.00 97.75 112 LYS A N 1
ATOM 856 C CA . LYS A 1 112 ? -1.978 -5.935 11.351 1.00 97.75 112 LYS A CA 1
ATOM 857 C C . LYS A 1 112 ? -2.102 -4.735 12.288 1.00 97.75 112 LYS A C 1
ATOM 859 O O . LYS A 1 112 ? -1.649 -3.616 12.006 1.00 97.75 112 LYS A O 1
ATOM 864 N N . VAL A 1 113 ? -2.712 -4.958 13.449 1.00 97.00 113 VAL A N 1
ATOM 865 C CA . VAL A 1 113 ? -2.967 -3.895 14.433 1.00 97.00 113 VAL A CA 1
ATOM 866 C C . VAL A 1 113 ? -1.764 -3.687 15.356 1.00 97.00 113 VAL A C 1
ATOM 868 O O . VAL A 1 113 ? -1.407 -4.554 16.148 1.00 97.00 113 VAL A O 1
ATOM 871 N N . VAL A 1 114 ? -1.172 -2.490 15.324 1.00 96.31 114 VAL A N 1
ATOM 872 C CA . VAL A 1 114 ? -0.162 -2.090 16.319 1.00 96.31 114 VAL 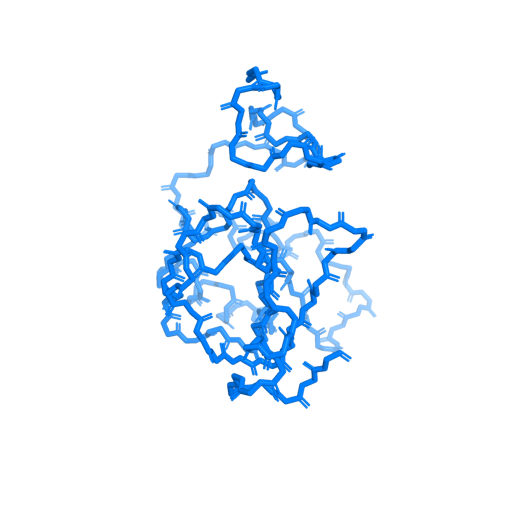A CA 1
ATOM 873 C C . VAL A 1 114 ? -0.856 -1.821 17.653 1.00 96.31 114 VAL A C 1
ATOM 875 O O . VAL A 1 114 ? -1.824 -1.062 17.704 1.00 96.31 114 VAL A O 1
ATOM 878 N N . VAL A 1 115 ? -0.354 -2.398 18.744 1.00 93.44 115 VAL A N 1
ATO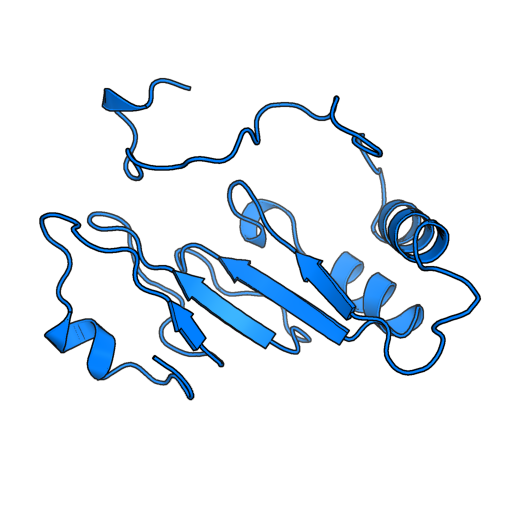M 879 C CA . VAL A 1 115 ? -0.893 -2.204 20.098 1.00 93.44 115 VAL A CA 1
ATOM 880 C C . VAL A 1 115 ? 0.208 -1.789 21.082 1.00 93.44 115 VAL A C 1
ATOM 882 O O . VAL A 1 115 ? 1.355 -2.204 20.919 1.00 93.44 115 VAL A O 1
ATOM 885 N N . PRO A 1 116 ? -0.115 -1.004 22.128 1.00 94.38 116 PRO A N 1
ATOM 886 C CA . PRO A 1 116 ? -1.426 -0.419 22.429 1.00 94.38 116 PRO A CA 1
ATOM 887 C C . PRO A 1 116 ? -1.712 0.876 21.641 1.00 94.38 116 PRO A C 1
ATOM 889 O O . PRO A 1 116 ? -0.809 1.660 21.364 1.00 94.38 116 PRO A O 1
ATOM 892 N N . GLN A 1 117 ? -2.992 1.147 21.358 1.00 95.25 117 GLN A N 1
ATOM 893 C CA . GLN A 1 117 ? -3.482 2.439 20.854 1.00 95.25 117 GLN A CA 1
ATOM 894 C C . GLN A 1 117 ? -4.743 2.850 21.631 1.00 95.25 117 GLN A C 1
ATOM 896 O O . GLN A 1 117 ? -5.672 2.059 21.771 1.00 95.25 117 GLN A O 1
ATOM 901 N N . SER A 1 118 ? -4.796 4.078 22.154 1.00 94.31 118 SER A N 1
ATOM 902 C CA . SER A 1 118 ? -6.000 4.576 22.836 1.00 94.31 118 SER A CA 1
ATOM 903 C C . SER A 1 118 ? -7.094 4.895 21.814 1.00 94.31 118 SER A C 1
ATOM 905 O O . SER A 1 118 ? -6.825 5.580 20.832 1.00 94.31 118 SER A O 1
ATOM 907 N N . GLY A 1 119 ? -8.317 4.408 22.042 1.00 93.44 119 GLY A N 1
ATOM 908 C CA . GLY A 1 119 ? -9.463 4.651 21.159 1.00 93.44 119 GLY A CA 1
ATOM 909 C C . GLY A 1 119 ? -9.581 3.704 19.961 1.00 93.44 119 GLY A C 1
ATOM 910 O O . GLY A 1 119 ? -10.489 3.888 19.156 1.00 93.44 119 GLY A O 1
ATOM 911 N N . ILE A 1 120 ? -8.709 2.696 19.833 1.00 96.06 120 ILE A N 1
ATOM 912 C CA . ILE A 1 120 ? -8.892 1.636 18.835 1.00 96.06 120 ILE A CA 1
ATOM 913 C C . ILE A 1 120 ? -9.891 0.592 19.348 1.00 96.06 120 ILE A C 1
ATOM 915 O O . ILE A 1 120 ? -9.786 0.133 20.487 1.00 96.06 120 ILE A O 1
ATOM 919 N N . ASP A 1 121 ? -10.858 0.215 18.515 1.00 96.25 121 ASP A N 1
ATOM 920 C CA . ASP A 1 121 ? -11.847 -0.815 18.838 1.00 96.25 121 ASP A CA 1
ATOM 921 C C . ASP A 1 121 ? -11.419 -2.161 18.235 1.00 96.25 121 ASP A C 1
ATOM 923 O O . ASP A 1 121 ? -11.699 -2.465 17.076 1.00 96.25 121 ASP A O 1
ATOM 927 N N . LEU A 1 122 ? -10.708 -2.974 19.023 1.00 96.31 122 LEU A N 1
ATOM 928 C CA . LEU A 1 122 ? -10.225 -4.287 18.579 1.00 96.31 122 LEU A CA 1
ATOM 929 C C . LEU A 1 122 ? -11.370 -5.269 18.283 1.00 96.31 122 LEU A C 1
ATOM 931 O O . LEU A 1 122 ? -11.230 -6.122 17.411 1.00 96.31 122 LEU A O 1
ATOM 935 N N . GLU A 1 123 ? -12.507 -5.151 18.971 1.00 96.44 123 GLU A N 1
ATOM 936 C CA . GLU A 1 123 ? -13.651 -6.047 18.769 1.00 96.44 123 GLU A CA 1
ATOM 937 C C . GLU A 1 123 ? -14.425 -5.710 17.492 1.00 96.44 123 GLU A C 1
ATOM 939 O O . GLU A 1 123 ? -14.988 -6.602 16.854 1.00 96.44 123 GLU A O 1
ATOM 944 N N . TYR A 1 124 ? -14.439 -4.437 17.091 1.00 96.06 124 TYR A N 1
ATOM 945 C CA . TYR A 1 124 ? -14.876 -4.031 15.757 1.00 96.06 124 TYR A CA 1
ATOM 946 C C . TYR A 1 124 ? -13.931 -4.571 14.677 1.00 96.06 124 TYR A C 1
ATOM 948 O O . TYR A 1 124 ? -14.386 -5.228 13.742 1.00 96.06 124 TYR A O 1
ATOM 956 N N . LEU A 1 125 ? -12.620 -4.360 14.839 1.00 97.12 125 LEU A N 1
ATOM 957 C CA . LEU A 1 125 ? -11.605 -4.749 13.854 1.00 97.12 125 LEU A CA 1
ATOM 958 C C . LEU A 1 125 ? -11.595 -6.257 13.558 1.00 97.12 125 LEU A C 1
ATOM 960 O O . LEU A 1 125 ? -11.484 -6.654 12.403 1.00 97.12 125 LEU A O 1
ATOM 964 N N . ARG A 1 126 ? -11.806 -7.106 14.570 1.00 95.50 126 ARG A N 1
ATOM 965 C CA . ARG A 1 126 ? -11.876 -8.573 14.415 1.00 95.50 126 ARG A CA 1
ATOM 966 C C . ARG A 1 126 ? -13.034 -9.083 13.549 1.00 95.50 126 ARG A C 1
ATOM 968 O O . ARG A 1 126 ? -13.060 -10.267 13.232 1.00 95.50 126 ARG A O 1
ATOM 975 N N . LYS A 1 127 ? -14.019 -8.238 13.233 1.00 97.12 127 LYS A N 1
ATOM 976 C CA . LYS A 1 127 ? -15.200 -8.600 12.426 1.00 97.12 127 LYS A CA 1
ATOM 977 C C . LYS A 1 127 ? -15.069 -8.189 10.960 1.00 97.12 127 LYS A C 1
ATOM 979 O O . LYS A 1 127 ? -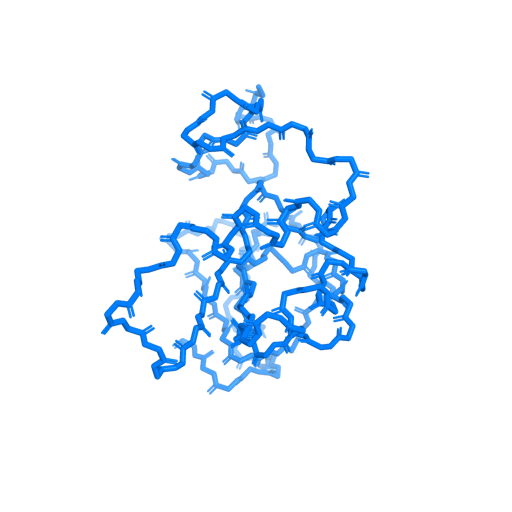15.999 -8.432 10.196 1.00 97.12 127 LYS A O 1
ATOM 984 N N . LEU A 1 128 ? -13.983 -7.507 10.605 1.00 97.81 128 LEU A N 1
ATOM 985 C CA . LEU A 1 128 ? -13.723 -7.062 9.243 1.00 97.81 128 LEU A CA 1
ATOM 986 C C . LEU A 1 128 ? -13.291 -8.234 8.352 1.00 97.81 128 LEU A C 1
ATOM 988 O O . LEU A 1 128 ? -12.929 -9.301 8.850 1.00 97.81 128 LEU A O 1
ATOM 992 N N . ASP A 1 129 ? -13.357 -8.028 7.040 1.00 98.25 129 ASP A N 1
ATOM 993 C CA . ASP A 1 129 ? -13.194 -9.080 6.033 1.00 98.25 129 ASP A CA 1
ATOM 994 C C . ASP A 1 129 ? -11.712 -9.315 5.700 1.00 98.25 129 ASP A C 1
ATOM 996 O O . ASP A 1 129 ? -11.222 -8.950 4.631 1.00 98.25 129 ASP A O 1
ATOM 1000 N N . PHE A 1 130 ? -10.975 -9.860 6.671 1.00 98.38 130 PHE A N 1
ATOM 1001 C CA . PHE A 1 130 ? -9.555 -10.178 6.536 1.00 98.38 130 PHE A CA 1
ATOM 1002 C C . PHE A 1 130 ? -9.285 -11.668 6.702 1.00 98.38 130 PHE A C 1
ATOM 1004 O O . PHE A 1 130 ? -9.863 -12.338 7.559 1.00 98.38 130 PHE A O 1
ATOM 1011 N N . GLU A 1 131 ? -8.357 -12.174 5.895 1.00 98.12 131 GLU A N 1
ATOM 1012 C CA . GLU A 1 131 ? -7.958 -13.584 5.916 1.00 98.12 131 GLU A CA 1
ATOM 1013 C C . GLU A 1 131 ? -7.055 -13.911 7.122 1.00 98.12 131 GLU A C 1
ATOM 1015 O O . GLU A 1 131 ? -7.092 -15.031 7.636 1.00 98.12 131 GLU A O 1
ATOM 1020 N N . ASN A 1 132 ? -6.266 -12.936 7.595 1.00 97.19 132 ASN A N 1
ATOM 1021 C CA . ASN A 1 132 ? -5.272 -13.077 8.666 1.00 97.19 132 ASN A CA 1
ATOM 1022 C C . ASN A 1 132 ? -5.348 -11.913 9.682 1.00 97.19 132 ASN A C 1
ATOM 1024 O O . ASN A 1 132 ? -5.688 -10.786 9.311 1.00 97.19 132 ASN A O 1
ATOM 1028 N N . PHE A 1 133 ? -4.998 -12.183 10.950 1.00 92.69 133 PHE A N 1
ATOM 1029 C CA . PHE A 1 133 ? -5.036 -11.249 12.093 1.00 92.69 133 PHE A CA 1
ATOM 1030 C C . PHE A 1 133 ? -3.810 -11.397 13.002 1.00 92.69 133 PHE A C 1
ATOM 1032 O O . PHE A 1 133 ? -3.329 -12.547 13.142 1.00 92.69 133 PHE A O 1
#

InterPro domains:
  IPR007197 Radical SAM [PF04055] (8-92)
  IPR007197 Radical SAM [PS51918] (1-133)
  IPR013785 Aldolase-type TIM barrel [G3DSA:3.20.20.70] (1-133)
  IPR058240 Radical SAM superfamily [SSF102114] (8-101)

Secondary structure (DSSP, 8-state):
--GGGSS--------SSS-STT----SSHHHHHHHHHHHS-TT--S-EEEEE-SS-GGGT--HHHHHHHHHTTEEEEEEE-SSSPPPTT-SEEEE---TTS-----EEEEE---S--TT--HHHHTTSEEEE-

Foldseek 3Di:
DPLVPDLNNPDPDDDPDQPDDVGDDDPFLLSVLVSLLVPDDPVDPPAAEDEQDPPARQVPADPRNLVSNVVSPYQYEYEHLQLDDHYPNHRFYEHEHGAPGDHNRQATAYDDYDDDHPRDDVVVNVPTHYNYD

Radius of gyration: 16.06 Å; chains: 1; bounding box: 35×35×39 Å

Organism: NCBI:txid410659

pLDDT: mean 94.15, std 6.61, range [59.22, 98.75]

Sequence (133 aa):
MNRLKAICQFCDTDFVGTDGTDGGIYKTALELGDMVDRIWPDNFSDRKYVVCTGGEPLLQLDAELVNALHERGFEIAIETNGTQLPPEGIDWICVSPKAGAELNLTYGNELKVVVPQSGIDLEYLRKLDFENF